Protein AF-A0A497G5R4-F1 (afdb_monomer_lite)

Foldseek 3Di:
DDPVVVVVLVDDKDFDDPVVLVVVVVVVCVVCVVPPFWPDKDWDDCSPPHRIDNDTDIDTDGHDD

pLDDT: mean 85.2, std 14.29, range [49.56, 97.19]

Sequence (65 aa):
MSLNVERRERFTFYKLSNGEKEKVLREILDFLKDVNDILLIVLFGSFVKDKSFRDIDIGIYVKGV

Secondary structure (DSSP, 8-state):
--HHHHHHHTT--B---HHHHHHHHHHHHHHHTT-TTEEEEEEESHHHH-S-BS--EEEEEE---

Structure (mmCIF, N/CA/C/O backbone):
data_AF-A0A497G5R4-F1
#
_entry.id   AF-A0A497G5R4-F1
#
loop_
_atom_site.group_PDB
_atom_site.id
_atom_site.type_symbol
_atom_site.label_atom_id
_atom_site.label_alt_id
_atom_site.label_comp_id
_atom_site.label_asym_id
_atom_site.label_entity_id
_atom_site.label_seq_id
_atom_site.pdbx_PDB_ins_code
_atom_site.Cartn_x
_atom_site.Cartn_y
_atom_site.Cartn_z
_atom_site.occupancy
_atom_site.B_iso_or_equiv
_atom_site.auth_seq_id
_atom_site.auth_comp_id
_atom_site.auth_asym_id
_atom_site.auth_atom_id
_atom_site.pdbx_PDB_model_num
ATOM 1 N N . MET A 1 1 ? -3.593 29.964 -15.051 1.00 49.56 1 MET A N 1
ATOM 2 C CA . MET A 1 1 ? -2.864 28.676 -14.997 1.00 49.56 1 MET A CA 1
ATOM 3 C C . MET A 1 1 ? -2.698 28.170 -16.424 1.00 49.56 1 MET A C 1
ATOM 5 O O . MET A 1 1 ? -3.648 28.266 -17.186 1.00 49.56 1 MET A O 1
ATOM 9 N N . SER A 1 2 ? -1.493 27.765 -16.838 1.00 51.12 2 SER A N 1
ATOM 10 C CA . SER A 1 2 ? -1.231 27.360 -18.231 1.00 51.12 2 SER A CA 1
ATOM 11 C C . SER A 1 2 ? -1.634 25.901 -18.457 1.00 51.12 2 SER A C 1
ATOM 13 O O . SER A 1 2 ? -1.196 25.027 -17.710 1.00 51.12 2 SER A O 1
ATOM 15 N N . LEU A 1 3 ? -2.401 25.642 -19.524 1.00 55.41 3 LEU A N 1
ATOM 16 C CA . LEU A 1 3 ? -2.887 24.321 -19.970 1.00 55.41 3 LEU A CA 1
ATOM 17 C C . LEU A 1 3 ? -1.789 23.240 -20.067 1.00 55.41 3 LEU A C 1
ATOM 19 O O . LEU A 1 3 ? -2.078 22.045 -20.043 1.00 55.41 3 LEU A O 1
ATOM 23 N N . ASN A 1 4 ? -0.521 23.642 -20.183 1.00 59.38 4 ASN A N 1
ATOM 24 C CA . ASN A 1 4 ? 0.622 22.731 -20.247 1.00 59.38 4 ASN A CA 1
ATOM 25 C C . ASN A 1 4 ? 0.971 22.074 -18.901 1.00 59.38 4 ASN A C 1
ATOM 27 O O . ASN A 1 4 ? 1.483 20.955 -18.899 1.00 59.38 4 ASN A O 1
ATOM 31 N N . VAL A 1 5 ? 0.691 22.734 -17.772 1.00 57.16 5 VAL A N 1
ATOM 32 C CA . VAL A 1 5 ? 0.924 22.167 -16.431 1.00 57.16 5 VAL A CA 1
ATOM 33 C C . VAL A 1 5 ? -0.111 21.079 -16.149 1.00 57.16 5 VAL A C 1
ATOM 35 O O . VAL A 1 5 ? 0.259 19.947 -15.848 1.00 57.16 5 VAL A O 1
ATOM 38 N N . GLU A 1 6 ? -1.389 21.372 -16.403 1.00 54.44 6 GLU A N 1
ATOM 39 C CA . GLU A 1 6 ? -2.489 20.407 -16.250 1.00 54.44 6 GLU A CA 1
ATOM 40 C C . GLU A 1 6 ? -2.307 19.158 -17.129 1.00 54.44 6 GLU A C 1
ATOM 42 O O . GLU A 1 6 ? -2.677 18.048 -16.743 1.00 54.44 6 GLU A O 1
ATOM 47 N N . ARG A 1 7 ? -1.705 19.308 -18.318 1.00 53.44 7 ARG A N 1
ATOM 48 C CA . ARG A 1 7 ? -1.461 18.187 -19.235 1.00 53.44 7 ARG A CA 1
ATOM 49 C C . ARG A 1 7 ? -0.262 17.324 -18.823 1.00 53.44 7 ARG A C 1
ATOM 51 O O . ARG A 1 7 ? -0.296 16.125 -19.079 1.00 53.44 7 ARG A O 1
ATOM 58 N N . ARG A 1 8 ? 0.776 17.894 -18.194 1.00 53.44 8 ARG A N 1
ATOM 59 C CA . ARG A 1 8 ? 1.928 17.123 -17.685 1.00 53.44 8 ARG A CA 1
ATOM 60 C C . ARG A 1 8 ? 1.556 16.284 -16.467 1.00 53.44 8 ARG A C 1
ATOM 62 O O . ARG A 1 8 ? 1.915 15.114 -16.429 1.00 53.44 8 ARG A O 1
ATOM 69 N N . GLU A 1 9 ? 0.792 16.839 -15.528 1.00 55.56 9 GLU A N 1
ATOM 70 C CA . GLU A 1 9 ? 0.384 16.094 -14.328 1.00 55.56 9 GLU A CA 1
ATOM 71 C C . GLU A 1 9 ? -0.570 14.930 -14.635 1.00 55.56 9 GLU A C 1
ATOM 73 O O . GLU A 1 9 ? -0.531 13.908 -13.955 1.00 55.56 9 GLU A O 1
ATOM 78 N N . ARG A 1 10 ? -1.356 15.009 -15.721 1.00 60.69 10 ARG A N 1
ATOM 79 C CA . ARG A 1 10 ? -2.256 13.917 -16.140 1.00 60.69 10 ARG A CA 1
ATOM 80 C C . ARG A 1 10 ? -1.557 12.607 -16.533 1.00 60.69 10 ARG A C 1
ATOM 82 O O . ARG A 1 10 ? -2.226 11.573 -16.553 1.00 60.69 10 ARG A O 1
ATOM 89 N N . PHE A 1 11 ? -0.259 12.618 -16.852 1.00 68.31 11 PHE A N 1
ATOM 90 C CA . PHE A 1 11 ? 0.437 11.451 -17.420 1.00 68.31 11 PHE A CA 1
ATOM 91 C C . PHE A 1 11 ? 1.794 11.134 -16.774 1.00 68.31 11 PHE A C 1
ATOM 93 O O . PHE A 1 11 ? 2.602 10.425 -17.376 1.00 68.31 11 PHE A O 1
ATOM 100 N N . THR A 1 12 ? 2.077 11.633 -15.569 1.00 81.69 12 THR A N 1
ATOM 101 C CA . THR A 1 12 ? 3.301 11.234 -14.861 1.00 81.69 12 THR A CA 1
ATOM 102 C C . THR A 1 12 ? 3.148 9.81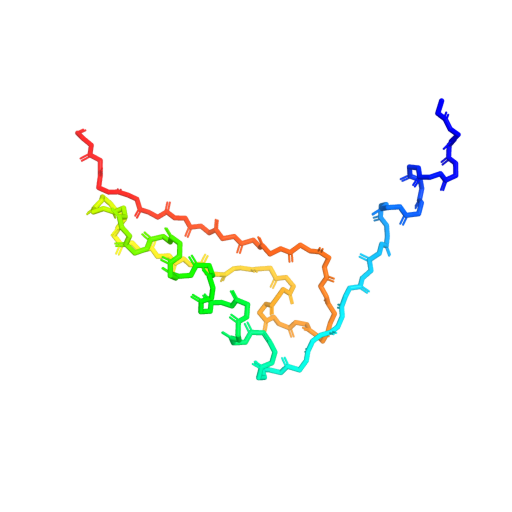3 -14.331 1.00 81.69 12 THR A C 1
ATOM 104 O O . THR A 1 12 ? 2.261 9.535 -13.531 1.00 81.69 12 THR A O 1
ATOM 107 N N . PHE A 1 13 ? 4.025 8.912 -14.771 1.00 87.88 13 PHE A N 1
ATOM 108 C CA . PHE A 1 13 ? 4.107 7.548 -14.259 1.00 87.88 13 PHE A CA 1
ATOM 109 C C . PHE A 1 13 ? 5.381 7.380 -13.438 1.00 87.88 13 PHE A C 1
ATOM 111 O O . PHE A 1 13 ? 6.480 7.710 -13.887 1.00 87.88 13 PHE A O 1
ATOM 118 N N . TYR A 1 14 ? 5.227 6.815 -12.252 1.00 91.75 14 TYR A N 1
ATOM 119 C CA . TYR A 1 14 ? 6.291 6.455 -11.334 1.00 91.75 14 TYR A CA 1
ATOM 120 C C . TYR A 1 14 ? 6.668 4.993 -11.516 1.00 91.75 14 TYR A C 1
ATOM 122 O O . TYR A 1 14 ? 5.846 4.161 -11.898 1.00 91.75 14 TYR A O 1
ATOM 130 N N . LYS A 1 15 ? 7.926 4.670 -11.230 1.00 93.00 15 LYS A N 1
ATOM 131 C CA . LYS A 1 15 ? 8.431 3.299 -11.181 1.00 93.00 15 LYS A CA 1
ATOM 132 C C . LYS A 1 15 ? 9.190 3.133 -9.882 1.00 93.00 15 LYS A C 1
ATOM 134 O O . LYS A 1 15 ? 10.066 3.937 -9.591 1.00 93.00 15 LYS A O 1
ATOM 139 N N . LEU A 1 16 ? 8.850 2.090 -9.143 1.00 93.56 16 LEU A N 1
ATOM 140 C CA . LEU A 1 16 ? 9.510 1.718 -7.900 1.00 93.56 16 LEU A CA 1
ATOM 141 C C . LEU A 1 16 ? 9.850 0.232 -7.960 1.00 93.56 16 LEU A C 1
ATOM 143 O O . LEU A 1 16 ? 9.067 -0.573 -8.477 1.00 93.56 16 LEU A O 1
ATOM 147 N N . SER A 1 17 ? 11.012 -0.130 -7.425 1.00 93.31 17 SER A N 1
ATOM 148 C CA . SER A 1 17 ? 11.341 -1.520 -7.122 1.00 93.31 17 SER A CA 1
ATOM 149 C C . SER A 1 17 ? 10.387 -2.079 -6.062 1.00 93.31 17 SER A C 1
ATOM 151 O O . SER A 1 17 ? 9.751 -1.329 -5.320 1.00 93.31 17 SER A O 1
ATOM 153 N N . ASN A 1 18 ? 10.304 -3.405 -5.941 1.00 90.25 18 ASN A N 1
ATOM 154 C CA . ASN A 1 18 ? 9.447 -4.027 -4.926 1.00 90.25 18 ASN A CA 1
ATOM 155 C C . ASN A 1 18 ? 9.823 -3.581 -3.503 1.00 90.25 18 ASN A C 1
ATOM 157 O O . ASN A 1 18 ? 8.936 -3.293 -2.708 1.00 90.25 18 ASN A O 1
ATOM 161 N N . GLY A 1 19 ? 11.119 -3.431 -3.206 1.00 94.69 19 GLY A N 1
ATOM 162 C CA . GLY A 1 19 ? 11.576 -2.952 -1.899 1.00 94.69 19 GLY A CA 1
ATOM 163 C C . GLY A 1 19 ? 11.182 -1.499 -1.614 1.00 94.69 19 GLY A C 1
ATOM 164 O O . GLY A 1 19 ? 10.851 -1.162 -0.482 1.00 94.69 19 GLY A O 1
ATOM 165 N N . GLU A 1 20 ? 11.169 -0.628 -2.625 1.00 95.62 20 GLU A N 1
ATOM 166 C CA . GLU A 1 20 ? 10.668 0.744 -2.470 1.00 95.62 20 GLU A CA 1
ATOM 167 C C . GLU A 1 20 ? 9.144 0.776 -2.322 1.00 95.62 20 GLU A C 1
ATOM 169 O O . GLU A 1 20 ? 8.638 1.500 -1.468 1.00 95.62 20 GLU A O 1
ATOM 174 N N . LYS A 1 21 ? 8.411 -0.051 -3.082 1.00 93.56 21 LYS A N 1
ATOM 175 C CA . LYS A 1 21 ? 6.958 -0.199 -2.910 1.00 93.56 21 LYS A CA 1
ATOM 176 C C . LYS A 1 21 ? 6.613 -0.659 -1.495 1.00 93.56 21 LYS A C 1
ATOM 178 O O . LYS A 1 21 ? 5.705 -0.108 -0.885 1.00 93.56 21 LYS A O 1
ATOM 183 N N . GLU A 1 22 ? 7.357 -1.617 -0.945 1.00 94.69 22 GLU A N 1
ATOM 184 C CA . GLU A 1 22 ? 7.178 -2.057 0.440 1.00 94.69 22 GLU A CA 1
ATOM 185 C C . GLU A 1 22 ? 7.417 -0.937 1.453 1.00 94.69 22 GLU A C 1
ATOM 187 O O . GLU A 1 22 ? 6.693 -0.865 2.440 1.00 94.69 22 GLU A O 1
ATOM 192 N N . LYS A 1 23 ? 8.411 -0.066 1.239 1.00 97.19 23 LYS A N 1
ATOM 193 C CA . LYS A 1 23 ? 8.641 1.088 2.124 1.00 97.19 23 LYS A CA 1
ATOM 194 C C . LYS A 1 23 ? 7.443 2.034 2.117 1.00 97.19 23 LYS A C 1
ATOM 196 O O . LYS A 1 23 ? 6.949 2.371 3.184 1.00 97.19 23 LYS A O 1
ATOM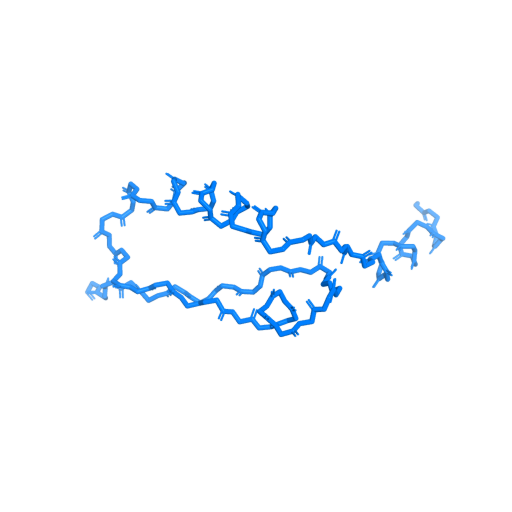 201 N N . VAL A 1 24 ? 6.926 2.363 0.932 1.00 96.00 24 VAL A N 1
ATOM 202 C CA . VAL A 1 24 ? 5.715 3.188 0.790 1.00 96.00 24 VAL A CA 1
ATOM 203 C C . VAL A 1 24 ? 4.521 2.538 1.497 1.00 96.00 24 VAL A C 1
ATOM 205 O O . VAL A 1 24 ? 3.803 3.203 2.235 1.00 96.00 24 VAL A O 1
ATOM 208 N N . LEU A 1 25 ? 4.322 1.225 1.333 1.00 95.00 25 LEU A N 1
ATOM 209 C CA . LEU A 1 25 ? 3.233 0.516 2.013 1.00 95.00 25 LEU A CA 1
ATOM 210 C C . LEU A 1 25 ? 3.393 0.520 3.535 1.00 95.00 25 LEU A C 1
ATOM 212 O O . LEU A 1 25 ? 2.396 0.667 4.234 1.00 95.00 25 LEU A O 1
ATOM 216 N N . ARG A 1 26 ? 4.617 0.389 4.058 1.00 96.44 26 ARG A N 1
ATOM 217 C CA . ARG A 1 26 ? 4.873 0.483 5.504 1.00 96.44 26 ARG A CA 1
ATOM 218 C C . ARG A 1 26 ? 4.506 1.859 6.042 1.00 96.44 26 ARG A C 1
ATOM 220 O O . ARG A 1 26 ? 3.810 1.915 7.042 1.00 96.44 26 ARG A O 1
ATOM 227 N N . GLU A 1 27 ? 4.888 2.935 5.356 1.00 96.69 27 GLU A N 1
ATOM 228 C CA . GLU A 1 27 ? 4.527 4.301 5.760 1.00 96.69 27 GLU A CA 1
ATOM 229 C C . GLU A 1 27 ? 3.005 4.512 5.786 1.00 96.69 27 GLU A C 1
ATOM 231 O O . GLU A 1 27 ? 2.470 5.079 6.738 1.00 96.69 27 GLU A O 1
ATOM 236 N N . ILE A 1 28 ? 2.286 3.995 4.784 1.00 94.88 28 ILE A N 1
ATOM 237 C CA . ILE A 1 28 ? 0.818 4.060 4.744 1.00 94.88 28 ILE A CA 1
ATOM 238 C C . ILE A 1 28 ? 0.201 3.254 5.895 1.00 94.88 28 ILE A C 1
ATOM 240 O O . ILE A 1 28 ? -0.714 3.730 6.564 1.00 94.88 28 ILE A O 1
ATOM 244 N N . LEU A 1 29 ? 0.691 2.037 6.143 1.00 93.94 29 LEU A N 1
ATOM 245 C CA . LEU A 1 29 ? 0.204 1.196 7.238 1.00 93.94 29 LEU A CA 1
ATOM 246 C C . LEU A 1 29 ? 0.507 1.812 8.607 1.00 93.94 29 LEU A C 1
ATOM 248 O O . LEU A 1 29 ? -0.345 1.768 9.488 1.00 93.94 29 LEU A O 1
ATOM 252 N N . ASP A 1 30 ? 1.678 2.423 8.776 1.00 95.38 30 ASP A N 1
ATOM 253 C CA . ASP A 1 30 ? 2.051 3.124 10.001 1.00 95.38 30 ASP A CA 1
ATOM 254 C C . ASP A 1 30 ? 1.150 4.325 10.279 1.00 95.38 30 ASP A C 1
ATOM 256 O O . ASP A 1 30 ? 0.865 4.601 11.439 1.00 95.38 30 ASP A O 1
ATOM 260 N N . PHE A 1 31 ? 0.674 5.010 9.241 1.00 93.00 31 PHE A N 1
ATOM 261 C CA . PHE A 1 31 ? -0.313 6.077 9.385 1.00 93.00 31 PHE A CA 1
ATOM 262 C C . PHE A 1 31 ? -1.709 5.542 9.745 1.00 93.00 31 PHE A C 1
ATOM 264 O O . PHE A 1 31 ? -2.431 6.157 10.525 1.00 93.00 31 PHE A O 1
ATOM 271 N N . LEU A 1 32 ? -2.104 4.394 9.186 1.00 92.31 32 LEU A N 1
ATOM 272 C CA . LEU A 1 32 ? -3.445 3.830 9.376 1.00 92.31 32 LEU A CA 1
ATOM 273 C C . LEU A 1 32 ? -3.597 2.983 10.649 1.00 92.31 32 LEU A C 1
ATOM 275 O O . LEU A 1 32 ? -4.727 2.754 11.078 1.00 92.31 32 LEU A O 1
ATOM 279 N N . LYS A 1 33 ? -2.501 2.522 11.266 1.00 87.69 33 LYS A N 1
ATOM 280 C CA . LYS A 1 33 ? -2.543 1.612 12.429 1.00 87.69 33 LYS A CA 1
ATOM 281 C C . LYS A 1 33 ? -3.271 2.180 13.648 1.00 87.69 33 LYS A C 1
ATOM 283 O O . LYS A 1 33 ? -3.792 1.410 14.446 1.00 87.69 33 LYS A O 1
ATOM 288 N N . ASP A 1 34 ? -3.308 3.504 13.786 1.00 87.69 34 ASP A N 1
ATOM 289 C CA . ASP A 1 34 ? -3.927 4.177 14.932 1.00 87.69 34 ASP A CA 1
ATOM 290 C C . ASP A 1 34 ? -5.460 4.284 14.791 1.00 87.69 34 ASP A C 1
ATOM 292 O O . ASP A 1 34 ? -6.155 4.731 15.706 1.00 87.69 34 ASP A O 1
ATOM 296 N N . VAL A 1 35 ? -6.017 3.851 13.653 1.00 88.19 35 VAL A N 1
ATOM 297 C CA . VAL A 1 35 ? -7.458 3.849 13.394 1.00 88.19 35 VAL A CA 1
ATOM 298 C C . VAL A 1 35 ? -8.051 2.499 13.801 1.00 88.19 35 VAL A C 1
ATOM 300 O O . VAL A 1 35 ? -8.124 1.560 13.009 1.00 88.19 35 VAL A O 1
ATOM 303 N N . ASN A 1 36 ? -8.521 2.421 15.048 1.00 83.81 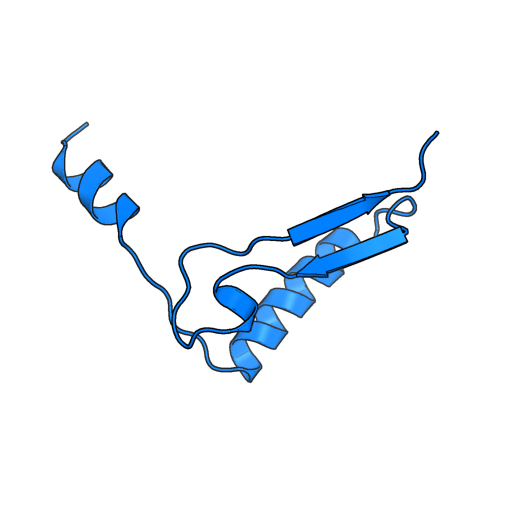36 ASN A N 1
ATOM 304 C CA . ASN A 1 36 ? -9.051 1.190 15.658 1.00 83.81 36 ASN A CA 1
ATOM 305 C C . ASN A 1 36 ? -10.264 0.573 14.932 1.00 83.81 36 ASN A C 1
ATOM 307 O O . ASN A 1 36 ? -10.576 -0.596 15.152 1.00 83.81 36 ASN A O 1
ATOM 311 N N . ASP A 1 37 ? -10.943 1.334 14.073 1.00 91.88 37 ASP A N 1
ATOM 312 C CA . ASP A 1 37 ? -12.128 0.865 13.352 1.00 91.88 37 ASP A CA 1
ATOM 313 C C . ASP A 1 37 ? -11.799 0.174 12.023 1.00 91.88 37 ASP A C 1
ATOM 315 O O . ASP A 1 37 ? -12.697 -0.388 11.398 1.00 91.88 37 ASP A O 1
ATOM 319 N N . ILE A 1 38 ? -10.542 0.178 11.565 1.00 94.12 38 ILE A N 1
ATOM 320 C CA . ILE A 1 38 ? -10.157 -0.500 10.321 1.00 94.12 38 ILE A CA 1
ATOM 321 C C . IL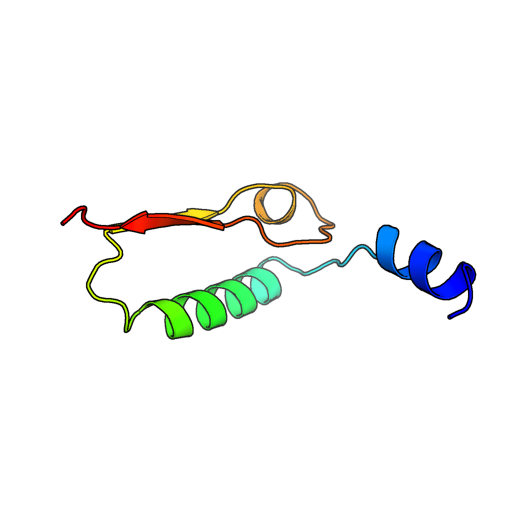E A 1 38 ? -10.099 -2.016 10.543 1.00 94.12 38 ILE A C 1
ATOM 323 O O . ILE A 1 38 ? -9.326 -2.520 11.351 1.00 94.12 38 ILE A O 1
ATOM 327 N N . LEU A 1 39 ? -10.889 -2.758 9.767 1.00 93.56 39 LEU A N 1
ATOM 328 C CA . LEU A 1 39 ? -10.942 -4.222 9.789 1.00 93.56 39 LEU A CA 1
ATOM 329 C C . LEU A 1 39 ? -10.054 -4.858 8.717 1.00 93.56 39 LEU A C 1
ATOM 331 O O . LEU A 1 39 ? -9.496 -5.933 8.927 1.00 93.56 39 LEU A O 1
ATOM 335 N N . LEU A 1 40 ? -9.959 -4.223 7.546 1.00 93.50 40 LEU A N 1
ATOM 336 C CA . LEU A 1 40 ? -9.201 -4.740 6.409 1.00 93.50 40 LEU A CA 1
ATOM 337 C C . LEU A 1 40 ? -8.749 -3.599 5.498 1.00 93.50 40 LEU A C 1
ATOM 339 O O . LEU A 1 40 ? -9.522 -2.696 5.182 1.00 93.50 40 LEU A O 1
ATOM 343 N N . ILE A 1 41 ? -7.512 -3.697 5.017 1.00 94.50 41 ILE A N 1
ATOM 344 C CA . ILE A 1 41 ? -6.943 -2.818 3.996 1.00 94.50 41 ILE A CA 1
ATOM 345 C C . ILE A 1 41 ? -6.611 -3.684 2.784 1.00 94.50 41 ILE A C 1
ATOM 347 O O . ILE A 1 41 ? -5.918 -4.694 2.909 1.00 94.50 41 ILE A O 1
ATOM 351 N N . VAL A 1 42 ? -7.102 -3.299 1.609 1.00 95.25 42 VAL A N 1
ATOM 352 C CA . VAL A 1 42 ? -6.864 -4.012 0.353 1.00 95.25 42 VAL A CA 1
ATOM 353 C C . VAL A 1 42 ? -6.245 -3.062 -0.657 1.00 95.25 42 VAL A C 1
ATOM 355 O O . VAL A 1 42 ? -6.803 -2.015 -0.973 1.00 95.25 42 VAL A O 1
ATOM 358 N N . LEU A 1 43 ? -5.085 -3.445 -1.175 1.00 94.88 43 LEU A N 1
ATOM 359 C CA . LEU A 1 43 ? -4.373 -2.710 -2.211 1.00 94.88 43 LEU A CA 1
ATOM 360 C C . LEU A 1 43 ? -4.843 -3.163 -3.600 1.00 94.88 43 LEU A C 1
ATOM 362 O O . LEU A 1 43 ? -4.927 -4.363 -3.873 1.00 94.88 43 LEU A O 1
ATOM 366 N N . PHE A 1 44 ? -5.097 -2.207 -4.489 1.00 92.81 44 PHE A N 1
ATOM 367 C CA . PHE A 1 44 ? -5.569 -2.450 -5.849 1.00 92.81 44 PHE A CA 1
ATOM 368 C C . PHE A 1 44 ? -4.726 -1.709 -6.896 1.00 92.81 44 PHE A C 1
ATOM 370 O O . PHE A 1 44 ? -3.742 -1.032 -6.598 1.00 92.81 44 PHE A O 1
ATOM 377 N N . GLY A 1 45 ? -5.121 -1.876 -8.158 1.00 90.62 45 GLY A N 1
ATOM 378 C CA . GLY A 1 45 ? -4.634 -1.057 -9.259 1.00 90.62 45 GLY A CA 1
ATOM 379 C C . GLY A 1 45 ? -3.225 -1.395 -9.744 1.00 90.62 45 GLY A C 1
ATOM 380 O O . GLY A 1 45 ? -2.669 -2.473 -9.492 1.00 90.62 45 GLY A O 1
ATOM 381 N N . SER A 1 46 ? -2.666 -0.448 -10.497 1.00 91.56 46 SER A N 1
ATOM 382 C CA . SER A 1 46 ? -1.366 -0.585 -11.169 1.00 91.56 46 SER A CA 1
ATOM 383 C C . SER A 1 46 ? -0.202 -0.727 -10.180 1.00 91.56 46 SER A C 1
ATOM 385 O O . SER A 1 46 ? 0.805 -1.364 -10.493 1.00 91.56 46 SER A O 1
ATOM 387 N N . PHE A 1 47 ? -0.360 -0.242 -8.943 1.00 93.56 47 PHE A N 1
ATOM 388 C CA . PHE A 1 47 ? 0.657 -0.373 -7.900 1.00 93.56 47 PHE A CA 1
ATOM 389 C C . PHE A 1 47 ? 0.982 -1.840 -7.559 1.00 93.56 47 PHE A C 1
ATOM 391 O O . PHE A 1 47 ? 2.144 -2.155 -7.288 1.00 93.56 47 PHE A O 1
ATOM 398 N N . VAL A 1 48 ? 0.004 -2.753 -7.653 1.00 89.44 48 VAL A N 1
ATOM 399 C CA . VAL A 1 48 ? 0.192 -4.196 -7.402 1.00 89.44 48 VAL A CA 1
ATOM 400 C C . VAL A 1 48 ? 0.859 -4.902 -8.582 1.00 89.44 48 VAL A C 1
ATOM 402 O O . VAL A 1 48 ? 1.788 -5.685 -8.394 1.00 89.44 48 VAL A O 1
ATOM 405 N N . LYS A 1 49 ? 0.356 -4.669 -9.799 1.00 80.25 49 LYS A N 1
ATOM 406 C CA . LYS A 1 49 ? 0.627 -5.536 -10.959 1.00 80.25 49 LYS A CA 1
ATOM 407 C C . LYS A 1 49 ? 1.720 -5.008 -11.881 1.00 80.25 49 LYS A C 1
ATOM 409 O O . LYS A 1 49 ? 2.427 -5.803 -12.497 1.00 80.25 49 LYS A O 1
ATOM 414 N N . ASP A 1 50 ? 1.871 -3.691 -11.970 1.00 79.31 50 ASP A N 1
ATOM 415 C CA . ASP A 1 50 ? 2.689 -3.063 -12.999 1.00 79.31 50 ASP A CA 1
ATOM 416 C C . ASP A 1 50 ? 4.031 -2.555 -12.464 1.00 79.31 50 ASP A C 1
ATOM 418 O O . ASP A 1 50 ? 4.199 -2.168 -11.301 1.00 79.31 50 ASP A O 1
ATOM 422 N N . LYS A 1 51 ? 5.021 -2.515 -13.364 1.00 78.75 51 LYS A N 1
ATOM 423 C CA . LYS A 1 51 ? 6.320 -1.872 -13.105 1.00 78.75 51 LYS A CA 1
ATOM 424 C C . LYS A 1 51 ? 6.200 -0.354 -12.974 1.00 78.75 51 LYS A C 1
ATOM 426 O O . LYS A 1 51 ? 7.099 0.268 -12.414 1.00 78.75 51 LYS A O 1
ATOM 431 N N . SER A 1 52 ? 5.128 0.229 -13.508 1.00 89.25 52 SER A N 1
ATOM 432 C CA . SER A 1 52 ? 4.825 1.654 -13.420 1.00 89.25 52 SER A CA 1
ATOM 433 C C . SER A 1 52 ? 3.413 1.891 -12.910 1.00 89.25 52 SER A C 1
ATOM 435 O O . SER A 1 52 ? 2.496 1.194 -13.326 1.00 89.25 52 SER A O 1
ATOM 437 N N . PHE A 1 53 ? 3.243 2.909 -12.079 1.00 92.00 53 PHE A N 1
ATOM 438 C CA . PHE A 1 53 ? 1.965 3.327 -11.510 1.00 92.00 53 PHE A CA 1
ATOM 439 C C . PHE A 1 53 ? 1.871 4.851 -11.543 1.00 92.00 53 PHE A C 1
ATOM 441 O O . PHE A 1 53 ? 2.879 5.532 -11.718 1.00 92.00 53 PHE A O 1
ATOM 448 N N . ARG A 1 54 ? 0.675 5.403 -11.385 1.00 90.06 54 ARG A N 1
ATOM 449 C CA . ARG A 1 54 ? 0.479 6.857 -11.250 1.00 90.06 54 ARG A CA 1
ATOM 450 C C . ARG A 1 54 ? -0.020 7.212 -9.855 1.00 90.06 54 ARG A C 1
ATOM 452 O O . ARG A 1 54 ? 0.388 8.214 -9.284 1.00 90.06 54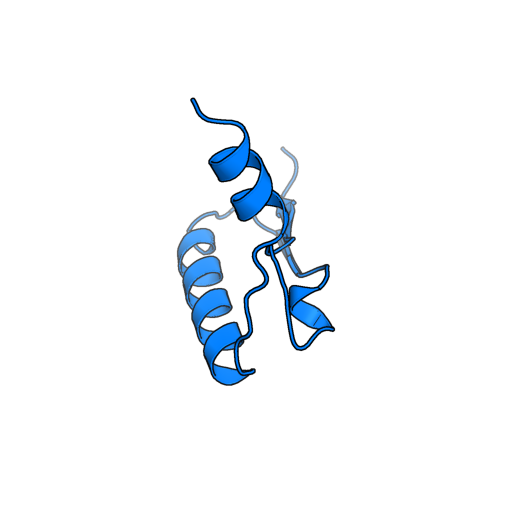 ARG A O 1
ATOM 459 N N . ASP A 1 55 ? -0.882 6.357 -9.338 1.00 91.12 55 ASP A N 1
ATOM 460 C CA . ASP A 1 55 ? -1.635 6.457 -8.102 1.00 91.12 55 ASP A CA 1
ATOM 461 C C . ASP A 1 55 ? -1.522 5.138 -7.316 1.00 91.12 55 ASP A C 1
ATOM 463 O O . ASP A 1 55 ? -0.993 4.132 -7.804 1.00 91.12 55 ASP A O 1
ATOM 467 N N . ILE A 1 56 ? -1.972 5.172 -6.062 1.00 93.81 56 ILE A N 1
ATOM 468 C CA . ILE A 1 56 ? -2.049 4.011 -5.174 1.00 93.81 56 ILE A CA 1
ATOM 469 C C . ILE A 1 56 ? -3.507 3.880 -4.740 1.00 93.81 56 ILE A C 1
ATOM 471 O O . ILE A 1 56 ? -3.996 4.689 -3.954 1.00 93.81 56 ILE A O 1
ATOM 475 N N . ASP A 1 57 ? -4.197 2.868 -5.261 1.00 93.56 57 ASP A N 1
ATOM 476 C CA . ASP A 1 57 ? -5.599 2.610 -4.942 1.00 93.56 57 ASP A CA 1
ATOM 477 C C . ASP A 1 57 ? -5.707 1.692 -3.720 1.00 93.56 57 ASP A C 1
ATOM 479 O O . ASP A 1 57 ? -5.218 0.558 -3.738 1.00 93.56 57 ASP A O 1
ATOM 483 N N . ILE A 1 58 ? -6.369 2.159 -2.659 1.00 95.06 58 ILE A N 1
ATOM 484 C CA . ILE A 1 58 ? -6.535 1.409 -1.407 1.00 95.06 58 ILE A CA 1
ATOM 485 C C . ILE A 1 58 ? -8.012 1.381 -1.015 1.00 95.06 58 ILE A C 1
ATOM 487 O O . ILE A 1 58 ? -8.633 2.420 -0.805 1.00 95.06 58 ILE A O 1
ATOM 491 N N . GLY A 1 59 ? -8.567 0.176 -0.892 1.00 94.75 59 GLY A N 1
ATOM 492 C CA . GLY A 1 59 ? -9.866 -0.059 -0.272 1.00 94.75 59 GLY A CA 1
ATOM 493 C C . GLY A 1 59 ? -9.705 -0.297 1.226 1.00 94.75 59 GLY A C 1
ATOM 494 O O . GLY A 1 59 ? -8.887 -1.119 1.635 1.00 94.75 59 GLY A O 1
ATOM 495 N N . ILE A 1 60 ? -10.496 0.396 2.041 1.00 94.31 60 ILE A N 1
ATOM 496 C CA . ILE A 1 60 ? -10.492 0.253 3.499 1.00 94.31 60 ILE A CA 1
ATOM 497 C C . ILE A 1 60 ? -11.883 -0.194 3.936 1.00 94.31 60 ILE A C 1
ATOM 499 O O . ILE A 1 60 ? -12.877 0.474 3.656 1.00 94.31 60 ILE A O 1
ATOM 503 N N . TYR A 1 61 ? -11.942 -1.322 4.633 1.00 94.62 61 TYR A N 1
ATOM 504 C CA . TYR A 1 61 ? -13.145 -1.793 5.300 1.00 94.62 61 TYR A CA 1
ATOM 505 C C . TYR A 1 61 ? -13.053 -1.405 6.761 1.00 94.62 61 TYR A C 1
ATOM 507 O O . TYR A 1 61 ? -12.102 -1.780 7.448 1.00 94.62 61 TYR A O 1
ATOM 515 N N . VAL A 1 62 ? -14.056 -0.677 7.228 1.00 93.69 62 VAL A N 1
ATOM 516 C CA . VAL A 1 62 ? -14.177 -0.276 8.624 1.00 93.69 62 VAL A CA 1
ATOM 517 C C . VAL A 1 62 ? -15.326 -1.014 9.288 1.00 93.69 62 VAL A C 1
ATOM 519 O O . VAL A 1 62 ? -16.271 -1.455 8.627 1.00 93.69 62 VAL A O 1
ATOM 522 N N . LYS A 1 63 ? -15.247 -1.154 10.605 1.00 91.50 63 LYS A N 1
ATOM 523 C CA . LYS A 1 63 ? -16.351 -1.635 11.418 1.00 91.50 63 LYS A CA 1
ATOM 524 C C . LYS A 1 63 ? -17.491 -0.625 11.302 1.00 91.50 63 LYS A C 1
ATOM 526 O O . LYS A 1 63 ? -17.330 0.537 11.658 1.00 91.50 63 LYS A O 1
ATOM 531 N N . GLY A 1 64 ? -18.623 -1.065 10.757 1.00 80.00 64 GLY A N 1
ATOM 532 C CA . GLY A 1 64 ? -19.840 -0.259 10.748 1.00 80.00 64 GLY A CA 1
ATOM 533 C C . GLY A 1 64 ? -20.294 0.016 12.181 1.00 80.00 64 GLY A C 1
ATOM 534 O O . GLY A 1 64 ? -20.222 -0.883 13.024 1.00 80.00 64 GLY A O 1
ATOM 535 N N . VAL A 1 65 ? -20.714 1.256 12.435 1.00 63.28 65 VAL A N 1
ATOM 536 C CA . VAL A 1 65 ? -21.432 1.641 13.659 1.00 63.28 65 VAL A CA 1
ATOM 537 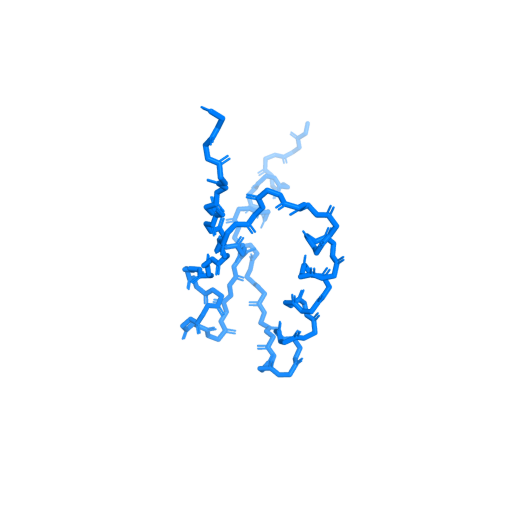C C . VAL A 1 65 ? -22.841 1.067 13.614 1.00 63.28 65 VAL A C 1
ATOM 539 O O . VAL A 1 65 ? -23.472 1.175 12.538 1.00 63.28 65 VAL A O 1
#

Radius of gyration: 15.24 Å; chains: 1; bounding box: 33×34×36 Å